Protein AF-A0A7S1BER2-F1 (afdb_monomer_lite)

Organism: NCBI:txid216773

Foldseek 3Di:
DPFFWKKKFPDQQPDDVRVLCCLVPNDPVVRIDTHDDPDPPDDDDDDPPRIDIDTTDDPDDPDDDDDDDDDDDPPDLPDDDPDFLPPPPPDDLVVSLVVLLVVLVVSLCSLVVCVVPPDDPVPADPVNVVVSVVVSVVSNVVSVCVNVVVDHRPPVSNDDDPDPPDD

Secondary structure (DSSP, 8-state):
-BS--EEEE-S---SHHHHHHHHHH---GGGEEEE---STT------TTTS-EEEPP--B-SS------PPP----TTSPP-----TTS-S-HHHHHHHHHHHHHHHHHHHHHHHHHT--TTTS-HHHHHHHHHHHHHHHHHHHHHHTTS---S-TTS---------

Structure (mmCIF, N/CA/C/O backbone):
data_AF-A0A7S1BER2-F1
#
_entry.id   AF-A0A7S1BER2-F1
#
loop_
_atom_site.group_PDB
_atom_site.id
_atom_site.type_symbol
_atom_site.label_atom_id
_atom_site.label_alt_id
_atom_site.label_comp_id
_atom_site.label_asym_id
_atom_site.label_entity_id
_atom_site.label_seq_id
_atom_site.pdbx_PDB_ins_code
_atom_site.Cartn_x
_atom_site.Cartn_y
_atom_site.Cartn_z
_atom_site.occupancy
_atom_site.B_iso_or_equiv
_atom_site.auth_seq_id
_atom_site.auth_comp_id
_atom_site.auth_asym_id
_atom_site.auth_atom_id
_atom_site.pdbx_PDB_model_num
ATOM 1 N N . MET A 1 1 ? 22.031 1.186 -24.650 1.00 83.06 1 MET A N 1
ATOM 2 C CA . MET A 1 1 ? 20.934 0.199 -24.557 1.00 83.06 1 MET A CA 1
ATOM 3 C C . MET A 1 1 ? 19.884 0.612 -25.568 1.00 83.06 1 MET A C 1
ATOM 5 O O . MET A 1 1 ? 19.643 1.806 -25.678 1.00 83.06 1 MET A O 1
ATOM 9 N N . VAL A 1 2 ? 19.331 -0.330 -26.326 1.00 89.31 2 VAL A N 1
ATOM 10 C CA . VAL A 1 2 ? 18.226 -0.089 -27.263 1.00 89.31 2 VAL A CA 1
ATOM 11 C C . VAL A 1 2 ? 16.939 -0.589 -26.608 1.00 89.31 2 VAL A C 1
ATOM 13 O O . VAL A 1 2 ? 16.844 -1.769 -26.263 1.00 89.31 2 VAL A O 1
ATOM 16 N N . GLY A 1 3 ? 15.969 0.308 -26.424 1.00 89.31 3 GLY A N 1
ATOM 17 C CA . GLY A 1 3 ? 14.755 0.049 -25.644 1.00 89.31 3 GLY A CA 1
ATOM 18 C C . GLY A 1 3 ? 14.965 0.180 -24.129 1.00 89.31 3 GLY A C 1
ATOM 19 O O . GLY A 1 3 ? 15.997 0.671 -23.673 1.00 89.31 3 GLY A O 1
ATOM 20 N N . GLY A 1 4 ? 13.984 -0.247 -23.329 1.00 89.12 4 GLY A N 1
ATOM 21 C CA . GLY A 1 4 ? 14.020 -0.114 -21.866 1.00 89.12 4 GLY A CA 1
ATOM 22 C C . GLY A 1 4 ? 13.652 1.276 -21.331 1.00 89.12 4 GLY A C 1
ATOM 23 O O . GLY A 1 4 ? 13.913 1.581 -20.162 1.00 89.12 4 GLY A O 1
ATOM 24 N N . GLU A 1 5 ? 13.062 2.123 -22.163 1.00 90.50 5 GLU A N 1
ATOM 25 C CA . GLU A 1 5 ? 12.604 3.465 -21.799 1.00 90.50 5 GLU A CA 1
ATOM 26 C C . GLU A 1 5 ? 11.315 3.376 -20.979 1.00 90.50 5 GLU A C 1
ATOM 28 O O . GLU A 1 5 ? 10.485 2.489 -21.207 1.00 90.50 5 GLU A O 1
ATOM 33 N N . LEU A 1 6 ? 11.134 4.294 -20.026 1.00 90.19 6 LEU A N 1
ATOM 34 C CA . LEU A 1 6 ? 9.858 4.426 -19.336 1.00 90.19 6 LEU A CA 1
ATOM 35 C C . LEU A 1 6 ? 8.895 5.169 -20.264 1.00 90.19 6 LEU A C 1
ATOM 37 O O . LEU A 1 6 ? 9.083 6.340 -20.562 1.00 90.19 6 LEU A O 1
ATOM 41 N N . GLN A 1 7 ? 7.860 4.486 -20.720 1.00 89.00 7 GLN A N 1
ATOM 42 C CA . GLN A 1 7 ? 6.822 5.043 -21.570 1.00 89.00 7 GLN A CA 1
ATOM 43 C C . GLN A 1 7 ? 5.676 5.524 -20.694 1.00 89.00 7 GLN A C 1
ATOM 45 O O . GLN A 1 7 ? 5.029 4.716 -20.027 1.00 89.00 7 GLN A O 1
ATOM 50 N N . VAL A 1 8 ? 5.442 6.831 -20.693 1.00 87.38 8 VAL A N 1
ATOM 51 C CA . VAL A 1 8 ? 4.438 7.505 -19.874 1.00 87.38 8 VAL A CA 1
ATOM 52 C C . VAL A 1 8 ? 3.318 8.023 -20.759 1.00 87.38 8 VAL A C 1
ATOM 54 O O . VAL A 1 8 ? 3.551 8.610 -21.811 1.00 87.38 8 VAL A O 1
ATOM 57 N N . LEU A 1 9 ? 2.082 7.829 -20.321 1.00 84.25 9 LEU A N 1
ATOM 58 C CA . LEU A 1 9 ? 0.927 8.414 -20.971 1.00 84.25 9 LEU A CA 1
ATOM 59 C C . LEU A 1 9 ? 0.621 9.803 -20.391 1.00 84.25 9 LEU A C 1
ATOM 61 O O . LEU A 1 9 ? 0.254 9.926 -19.224 1.00 84.25 9 LEU A O 1
ATOM 65 N N . GLN A 1 10 ? 0.685 10.841 -21.227 1.00 72.25 10 GLN A N 1
ATOM 66 C CA . GLN A 1 10 ? 0.542 12.238 -20.787 1.00 72.25 10 GLN A CA 1
ATOM 67 C C . GLN A 1 10 ? -0.898 12.698 -20.486 1.00 72.25 10 GLN A C 1
ATOM 69 O O . GLN A 1 10 ? -1.098 13.804 -19.985 1.00 72.25 10 GLN A O 1
ATOM 74 N N . LYS A 1 11 ? -1.926 11.900 -20.801 1.00 66.81 11 LYS A N 1
ATOM 75 C CA . LYS A 1 11 ? -3.331 12.285 -20.587 1.00 66.81 11 LYS A CA 1
ATOM 76 C C . LYS A 1 11 ? -4.018 11.422 -19.543 1.00 66.81 11 LYS A C 1
ATOM 78 O O . LYS A 1 11 ? -3.955 10.198 -19.595 1.00 66.81 11 LYS A O 1
ATOM 83 N N . ASN A 1 12 ? -4.776 12.082 -18.669 1.00 60.97 12 ASN A N 1
ATOM 84 C CA . ASN A 1 12 ? -5.804 11.429 -17.872 1.00 60.97 12 ASN A CA 1
ATOM 85 C C . ASN A 1 12 ? -6.941 11.012 -18.817 1.00 60.97 12 ASN A C 1
ATOM 87 O O . ASN A 1 12 ? -7.545 11.852 -19.482 1.00 60.97 12 ASN A O 1
ATOM 91 N N . LEU A 1 13 ? -7.174 9.710 -18.948 1.00 60.34 13 LEU A N 1
ATOM 92 C CA . LEU A 1 13 ? -7.971 9.167 -20.050 1.00 60.34 13 LEU A CA 1
ATOM 93 C C . LEU A 1 13 ? -9.469 9.071 -19.786 1.00 60.34 13 LEU A C 1
ATOM 95 O O . LEU A 1 13 ? -10.186 8.564 -20.638 1.00 60.34 13 LEU A O 1
ATOM 99 N N . GLY A 1 14 ? -9.966 9.554 -18.650 1.00 59.50 14 GLY A N 1
ATOM 100 C CA . GLY A 1 14 ? -11.403 9.489 -18.368 1.00 59.50 14 GLY A CA 1
ATOM 101 C C . GLY A 1 14 ? -11.839 8.181 -17.707 1.00 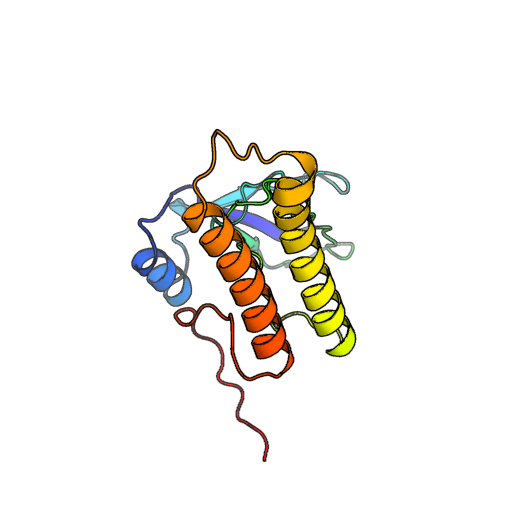59.50 14 GLY A C 1
ATOM 102 O O . GLY A 1 14 ? -12.889 7.633 -18.027 1.00 59.50 14 GLY A O 1
ATOM 103 N N . GLY A 1 15 ? -11.049 7.691 -16.747 1.00 68.50 15 GLY A N 1
ATOM 104 C CA . GLY A 1 15 ? -11.474 6.644 -15.816 1.00 68.50 15 GLY A CA 1
ATOM 105 C C . GLY A 1 15 ? -11.475 5.217 -16.379 1.00 68.50 15 GLY A C 1
ATOM 106 O O . GLY A 1 15 ? -10.812 4.901 -17.367 1.00 68.50 15 GLY A O 1
ATOM 107 N N . LYS A 1 16 ? -12.213 4.330 -15.697 1.00 73.06 16 LYS A N 1
ATOM 108 C CA . LYS A 1 16 ? -12.155 2.862 -15.843 1.00 73.06 16 LYS A CA 1
ATOM 109 C C . LYS A 1 16 ? -12.323 2.360 -17.283 1.00 73.06 16 LYS A C 1
ATOM 111 O O . LYS A 1 16 ? -11.565 1.494 -17.713 1.00 73.06 16 LYS A O 1
ATOM 116 N N . GLU A 1 17 ? -13.303 2.873 -18.026 1.00 73.56 17 GLU A N 1
ATOM 117 C CA . GLU A 1 17 ? -13.595 2.397 -19.389 1.00 73.56 17 GLU A CA 1
ATOM 118 C C . GLU A 1 17 ? -12.465 2.697 -20.372 1.00 73.56 17 GLU A C 1
ATOM 120 O O . GLU A 1 17 ? -12.128 1.867 -21.219 1.00 73.56 17 GLU A O 1
ATOM 125 N N . ALA A 1 18 ? -11.853 3.872 -20.251 1.00 74.81 18 ALA A N 1
ATOM 126 C CA . ALA A 1 18 ? -10.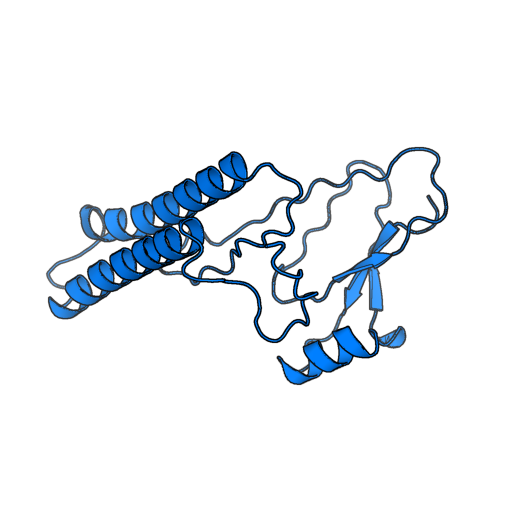740 4.246 -21.102 1.00 74.81 18 ALA A CA 1
ATOM 127 C C . ALA A 1 18 ? -9.489 3.427 -20.772 1.00 74.81 18 ALA A C 1
ATOM 129 O O . ALA A 1 18 ? -8.818 2.945 -21.686 1.00 74.81 18 ALA A O 1
ATOM 130 N N . THR A 1 19 ? -9.222 3.186 -19.483 1.00 75.19 19 THR A N 1
ATOM 131 C CA . THR A 1 19 ? -8.143 2.288 -19.050 1.00 75.19 19 THR A CA 1
ATOM 132 C C . THR A 1 19 ? -8.340 0.874 -19.600 1.00 75.19 19 THR A C 1
ATOM 134 O O . THR A 1 19 ? -7.406 0.304 -20.158 1.00 75.19 19 THR A O 1
ATOM 137 N N . LEU A 1 20 ? -9.560 0.329 -19.532 1.00 75.25 20 LEU A N 1
ATOM 138 C CA . LEU A 1 20 ? -9.901 -0.982 -20.099 1.00 75.25 20 LEU A CA 1
ATOM 139 C C . LEU A 1 20 ? -9.628 -1.060 -21.604 1.00 75.25 20 LEU A C 1
ATOM 141 O O . LEU A 1 20 ? -8.959 -1.989 -22.058 1.00 75.25 20 LEU A O 1
ATOM 145 N N . LYS A 1 21 ? -10.103 -0.070 -22.370 1.00 77.00 21 LYS A N 1
ATOM 146 C CA . LYS A 1 21 ? -9.872 -0.007 -23.820 1.00 77.00 21 LYS A CA 1
ATOM 147 C C . LYS A 1 21 ? -8.384 0.021 -24.155 1.00 77.00 21 LYS A C 1
ATOM 149 O O . LYS A 1 21 ? -7.985 -0.596 -25.136 1.00 77.00 21 LYS A O 1
ATOM 154 N N . MET A 1 22 ? -7.563 0.690 -23.347 1.00 76.88 22 MET A N 1
ATOM 155 C CA . MET A 1 22 ? -6.114 0.729 -23.554 1.00 76.88 22 MET A CA 1
ATOM 156 C C . MET A 1 22 ? -5.413 -0.576 -23.192 1.00 76.88 22 MET A C 1
ATOM 158 O O . MET A 1 22 ? -4.514 -1.000 -23.911 1.00 76.88 22 MET A O 1
ATOM 162 N N . CYS A 1 23 ? -5.839 -1.249 -22.122 1.00 74.31 23 CYS A N 1
ATOM 163 C CA . CYS A 1 23 ? -5.323 -2.578 -21.797 1.00 74.31 23 CYS A CA 1
ATOM 164 C C . CYS A 1 23 ? -5.630 -3.597 -22.908 1.00 74.31 23 CYS A C 1
ATOM 166 O O . CYS A 1 23 ? -4.828 -4.495 -23.144 1.00 74.31 23 CYS A O 1
ATOM 168 N N . GLN A 1 24 ? -6.773 -3.459 -23.589 1.00 78.69 24 GLN A N 1
ATOM 169 C CA . GLN A 1 24 ? -7.194 -4.359 -24.668 1.00 78.69 24 GLN A CA 1
ATOM 170 C C . GLN A 1 24 ? -6.560 -4.020 -26.021 1.00 78.69 24 GLN A C 1
ATOM 172 O O . GLN A 1 24 ? -6.093 -4.913 -26.720 1.00 78.69 24 GLN A O 1
ATOM 177 N N . ASN A 1 25 ? -6.547 -2.739 -26.389 1.00 80.38 25 ASN A N 1
ATOM 178 C CA . ASN A 1 25 ? -6.217 -2.295 -27.747 1.00 80.38 25 ASN A CA 1
ATOM 179 C C . ASN A 1 25 ? -4.836 -1.634 -27.852 1.00 80.38 25 ASN A C 1
ATOM 181 O O . ASN A 1 25 ? -4.433 -1.210 -28.933 1.00 80.38 25 ASN A O 1
ATOM 185 N N . GLY A 1 26 ? -4.114 -1.524 -26.737 1.00 75.31 26 GLY A N 1
ATOM 186 C CA . GLY A 1 26 ? -2.875 -0.766 -26.652 1.00 75.31 26 GLY A CA 1
ATOM 187 C C . GLY A 1 26 ? -3.100 0.736 -26.466 1.00 75.31 26 GLY A C 1
ATOM 188 O O . GLY A 1 26 ? -4.213 1.263 -26.523 1.00 75.31 26 GLY A O 1
ATOM 189 N N . VAL A 1 27 ? -1.996 1.435 -26.208 1.00 77.31 27 VAL A N 1
ATOM 190 C CA . VAL A 1 27 ? -1.968 2.887 -26.008 1.00 77.31 27 VAL A CA 1
ATOM 191 C C . VAL A 1 27 ? -1.594 3.557 -27.335 1.00 77.31 27 VAL A C 1
ATOM 193 O O . VAL A 1 27 ? -0.575 3.168 -27.909 1.00 77.31 27 VAL A O 1
ATOM 196 N N . PRO A 1 28 ? -2.350 4.557 -27.832 1.00 79.44 28 PRO A N 1
ATOM 197 C CA . PRO A 1 28 ? -1.981 5.273 -29.051 1.00 79.44 28 PRO A CA 1
ATOM 198 C C . PRO A 1 28 ? -0.636 5.992 -28.892 1.00 79.44 28 PRO A C 1
ATOM 200 O O . PRO A 1 28 ? -0.483 6.807 -27.982 1.00 79.44 28 PRO A O 1
ATOM 203 N N . GLU A 1 29 ? 0.307 5.748 -29.807 1.00 83.12 29 GLU A N 1
ATOM 204 C CA . GLU A 1 29 ? 1.691 6.252 -29.717 1.00 83.12 29 GLU A CA 1
ATOM 205 C C . GLU A 1 29 ? 1.783 7.774 -29.589 1.00 83.12 29 GLU A C 1
ATOM 207 O O . GLU A 1 29 ? 2.603 8.277 -28.834 1.00 83.12 29 GLU A O 1
ATOM 212 N N . LYS A 1 30 ? 0.875 8.517 -30.233 1.00 84.81 30 LYS A N 1
ATOM 213 C CA . LYS A 1 30 ? 0.814 9.987 -30.145 1.00 84.81 30 LYS A CA 1
ATOM 214 C C . LYS A 1 30 ? 0.586 10.543 -28.732 1.00 84.81 30 LYS A C 1
ATOM 216 O O . LYS A 1 30 ? 0.676 11.750 -28.543 1.00 84.81 30 LYS A O 1
ATOM 221 N N . TYR A 1 31 ? 0.200 9.701 -27.772 1.00 83.19 31 TYR A N 1
ATOM 222 C CA . TYR A 1 31 ? 0.024 10.084 -26.369 1.00 83.19 31 TYR A CA 1
ATOM 223 C C . TYR A 1 31 ? 1.119 9.524 -25.454 1.00 83.19 31 TYR A C 1
ATOM 225 O O . TYR A 1 31 ? 1.091 9.782 -24.250 1.00 83.19 31 TYR A O 1
ATOM 233 N N . VAL A 1 32 ? 2.051 8.749 -26.011 1.00 87.19 32 VAL A N 1
ATOM 234 C CA . VAL A 1 32 ? 3.153 8.133 -25.283 1.00 87.19 32 VAL A CA 1
ATOM 235 C C . VAL A 1 32 ? 4.365 9.048 -25.350 1.00 87.19 32 VAL A C 1
ATOM 237 O O . VAL A 1 32 ? 4.834 9.403 -26.426 1.00 87.19 32 VAL A O 1
ATOM 240 N N . GLU A 1 33 ? 4.894 9.387 -24.186 1.00 88.50 33 GLU A N 1
ATOM 241 C CA . GLU A 1 33 ? 6.172 10.062 -24.044 1.00 88.50 33 GLU A CA 1
ATOM 242 C C . GLU A 1 33 ? 7.209 9.078 -23.505 1.00 88.50 33 GLU A C 1
ATOM 244 O O . GLU A 1 33 ? 6.961 8.363 -22.530 1.00 88.50 33 GLU A O 1
ATOM 249 N N . ASN A 1 34 ? 8.381 9.044 -24.136 1.00 88.62 34 ASN A N 1
ATOM 250 C CA . ASN A 1 34 ? 9.495 8.232 -23.671 1.00 88.62 34 ASN A CA 1
ATOM 251 C C . ASN A 1 34 ? 10.350 9.049 -22.700 1.00 88.62 34 ASN A C 1
ATOM 253 O O . ASN A 1 34 ? 10.963 10.046 -23.072 1.00 88.62 34 ASN A O 1
ATOM 257 N N . GLN A 1 35 ? 10.426 8.579 -21.462 1.00 87.38 35 GLN A N 1
ATOM 258 C CA . GLN A 1 35 ? 11.339 9.072 -20.445 1.00 87.38 35 GLN A CA 1
ATOM 259 C C . GLN A 1 35 ? 12.576 8.171 -20.429 1.00 87.38 35 GLN A C 1
ATOM 261 O O . GLN A 1 35 ? 12.513 6.986 -20.075 1.00 87.38 35 GLN A O 1
ATOM 266 N N . SER A 1 36 ? 13.702 8.729 -20.873 1.00 80.44 36 SER A N 1
ATOM 267 C CA . SER A 1 36 ? 14.966 8.005 -20.996 1.00 80.44 36 SER A CA 1
ATOM 268 C C . SER A 1 36 ? 15.826 8.155 -19.743 1.00 80.44 36 SER A C 1
ATOM 270 O O . SER A 1 36 ? 15.946 9.236 -19.165 1.00 80.44 36 SER A O 1
ATOM 272 N N . TYR A 1 37 ? 16.473 7.060 -19.350 1.00 79.06 37 TYR A N 1
ATOM 273 C CA . TYR A 1 37 ? 17.533 7.075 -18.350 1.00 79.06 37 TYR A CA 1
ATOM 274 C C . TYR A 1 37 ? 18.818 7.474 -19.068 1.00 79.06 37 TYR A C 1
ATOM 276 O O . TYR A 1 37 ? 19.364 6.670 -19.822 1.00 79.06 37 TYR A O 1
ATOM 284 N N . GLN A 1 38 ? 19.304 8.701 -18.855 1.00 76.50 38 GLN A N 1
ATOM 285 C CA . GLN A 1 38 ? 20.515 9.149 -19.548 1.00 76.50 38 GLN A CA 1
ATOM 286 C C . GLN A 1 38 ? 21.706 8.236 -19.247 1.00 76.50 38 GLN A C 1
ATOM 288 O O . GLN A 1 38 ? 22.428 7.873 -20.168 1.00 76.50 38 GLN A O 1
ATOM 293 N N . ASN A 1 39 ? 21.877 7.831 -17.981 1.00 81.50 39 ASN A N 1
ATOM 294 C CA . ASN A 1 39 ? 22.897 6.887 -17.521 1.00 81.50 39 ASN A CA 1
ATOM 295 C C . ASN A 1 39 ? 22.441 6.138 -16.252 1.00 81.50 39 ASN A C 1
ATOM 297 O O . ASN A 1 39 ? 21.439 6.492 -15.627 1.00 81.50 39 ASN A O 1
ATOM 301 N N . ALA A 1 40 ? 23.198 5.113 -15.842 1.00 86.56 40 ALA A N 1
ATOM 302 C CA . ALA A 1 40 ? 23.006 4.464 -14.542 1.00 86.56 40 ALA A CA 1
ATOM 303 C C . ALA A 1 40 ? 23.128 5.488 -13.396 1.00 86.56 40 ALA A C 1
ATOM 305 O O . ALA A 1 40 ? 23.999 6.355 -13.429 1.00 86.56 40 ALA A O 1
ATOM 306 N N . GLY A 1 41 ? 22.251 5.384 -12.395 1.00 87.81 41 GLY A N 1
ATOM 307 C CA . GLY A 1 41 ? 22.178 6.321 -11.265 1.00 87.81 41 GLY A CA 1
ATOM 308 C C . GLY A 1 41 ? 21.166 7.460 -11.433 1.00 87.81 41 GLY A C 1
ATOM 309 O O . GLY A 1 41 ? 20.876 8.149 -10.460 1.00 87.81 41 GLY A O 1
ATOM 310 N N . TYR A 1 42 ? 20.580 7.638 -12.621 1.00 89.38 42 TYR A N 1
ATOM 311 C CA . TYR A 1 42 ? 19.480 8.587 -12.817 1.00 89.38 42 TYR A CA 1
ATOM 312 C C . TYR A 1 42 ? 18.173 8.043 -12.228 1.00 89.38 42 TYR A C 1
ATOM 314 O O . TYR A 1 42 ? 17.854 6.862 -12.377 1.00 89.38 42 TYR A O 1
ATOM 322 N N . GLY A 1 43 ? 17.407 8.926 -11.587 1.00 88.94 43 GLY A N 1
ATOM 323 C CA . GLY A 1 43 ? 16.092 8.631 -11.023 1.00 88.94 43 GLY A CA 1
ATOM 324 C C . GLY A 1 43 ? 14.975 9.341 -11.782 1.00 88.94 43 GLY A C 1
ATOM 325 O O . GLY A 1 43 ? 15.172 10.428 -12.320 1.00 88.94 43 GLY A O 1
ATOM 326 N N . ILE A 1 44 ? 13.791 8.730 -11.797 1.00 87.00 44 ILE A N 1
ATOM 327 C CA . ILE A 1 44 ? 12.555 9.350 -12.281 1.00 87.00 44 ILE A CA 1
ATOM 328 C C . ILE A 1 44 ? 11.594 9.404 -11.103 1.00 87.00 44 ILE A C 1
ATOM 330 O O . ILE A 1 44 ? 11.316 8.377 -10.483 1.00 87.00 44 ILE A O 1
ATOM 334 N N . LEU A 1 45 ? 11.071 10.594 -10.815 1.00 86.94 45 LEU A N 1
ATOM 335 C CA . LEU A 1 45 ? 9.951 10.753 -9.901 1.00 86.94 45 LEU A CA 1
ATOM 336 C C . LEU A 1 45 ? 8.663 10.789 -10.722 1.00 86.94 45 LEU A C 1
ATOM 338 O O . LEU A 1 45 ? 8.446 11.710 -11.505 1.00 86.94 45 LEU A O 1
ATOM 342 N N . ALA A 1 46 ? 7.815 9.782 -10.539 1.00 81.75 46 ALA A N 1
ATOM 343 C CA . ALA A 1 46 ? 6.513 9.704 -11.184 1.00 81.75 46 ALA A CA 1
ATOM 344 C C . ALA A 1 46 ? 5.409 9.686 -10.126 1.00 81.75 46 ALA A C 1
ATOM 346 O O . ALA A 1 46 ? 5.507 8.987 -9.115 1.00 81.75 46 ALA A O 1
ATOM 347 N N . GLN A 1 47 ? 4.331 10.432 -10.369 1.00 76.69 47 GLN A N 1
ATOM 348 C CA . GLN A 1 47 ? 3.125 10.319 -9.560 1.00 76.69 47 GLN A CA 1
ATOM 349 C C . GLN A 1 47 ? 2.458 8.976 -9.873 1.00 76.69 47 GLN A C 1
ATOM 351 O O . GLN A 1 47 ? 1.963 8.797 -10.979 1.00 76.69 47 GLN A O 1
ATOM 356 N N . GLY A 1 48 ? 2.455 8.059 -8.900 1.00 69.06 48 GLY A N 1
ATOM 357 C CA . GLY A 1 48 ? 2.115 6.639 -9.070 1.00 69.06 48 GLY A CA 1
ATOM 358 C C . GLY A 1 48 ? 0.762 6.334 -9.727 1.00 69.06 48 GLY A C 1
ATOM 359 O O . GLY A 1 48 ? 0.618 6.422 -10.941 1.00 69.06 48 GLY A O 1
ATOM 360 N N . SER A 1 49 ? -0.237 5.914 -8.945 1.00 66.62 49 SER A N 1
ATOM 361 C CA . SER A 1 49 ? -1.514 5.307 -9.392 1.00 66.62 49 SER A CA 1
ATOM 362 C C . SER A 1 49 ? -2.364 6.104 -10.404 1.00 66.62 49 SER A C 1
ATOM 364 O O . SER A 1 49 ? -3.422 5.636 -10.821 1.00 66.62 49 SER A O 1
ATOM 366 N N . LYS A 1 50 ? -1.926 7.299 -10.809 1.00 68.38 50 LYS A N 1
ATOM 367 C CA . LYS A 1 50 ? -2.627 8.208 -11.722 1.00 68.38 50 LYS A CA 1
ATOM 368 C C . LYS A 1 50 ? -2.008 8.286 -13.117 1.00 68.38 50 LYS A C 1
ATOM 370 O O . LYS A 1 50 ? -2.633 8.850 -14.011 1.00 68.38 50 LYS A O 1
ATOM 375 N N . ILE A 1 51 ? -0.814 7.727 -13.315 1.00 76.00 51 ILE A N 1
ATOM 376 C CA . ILE A 1 51 ? -0.100 7.784 -14.589 1.00 76.00 51 ILE A CA 1
ATOM 377 C C . ILE A 1 51 ? 0.052 6.370 -15.142 1.00 76.00 51 ILE A C 1
ATOM 379 O O . ILE A 1 51 ? 0.744 5.529 -14.564 1.00 76.00 51 ILE A O 1
ATOM 383 N N . PHE A 1 52 ? -0.575 6.111 -16.291 1.00 78.88 52 PHE A N 1
ATOM 384 C CA . PHE A 1 52 ? -0.353 4.860 -17.007 1.00 78.88 52 PHE A CA 1
ATOM 385 C C . PHE A 1 52 ? 1.065 4.860 -17.570 1.00 78.88 52 PHE A C 1
ATOM 387 O O . PHE A 1 52 ? 1.453 5.777 -18.299 1.00 78.88 52 PHE A O 1
ATOM 394 N N . HIS A 1 53 ? 1.837 3.839 -17.222 1.00 84.00 53 HIS A N 1
ATOM 395 C CA . HIS A 1 53 ? 3.213 3.716 -17.659 1.00 84.00 53 HIS A CA 1
ATOM 396 C C . HIS A 1 53 ? 3.572 2.259 -17.928 1.00 84.00 53 HIS A C 1
ATOM 398 O O . HIS A 1 53 ? 3.000 1.335 -17.350 1.00 84.00 53 HIS A O 1
ATOM 404 N N . LYS A 1 54 ? 4.530 2.056 -18.827 1.00 84.62 54 LYS A N 1
ATOM 405 C CA . LYS A 1 54 ? 5.139 0.754 -19.107 1.00 84.62 54 LYS A CA 1
ATOM 406 C C . LYS A 1 54 ? 6.607 0.944 -19.450 1.00 84.62 54 LYS A C 1
ATOM 408 O O . LYS A 1 54 ? 7.035 2.053 -19.744 1.00 84.62 54 LYS A O 1
ATOM 413 N N . VAL A 1 55 ? 7.377 -0.133 -19.447 1.00 87.88 55 VAL A N 1
ATOM 414 C CA . VAL A 1 55 ? 8.756 -0.112 -19.946 1.00 87.88 55 VAL A CA 1
ATOM 415 C C . VAL A 1 55 ? 8.765 -0.679 -21.364 1.00 87.88 55 VAL A C 1
ATOM 417 O O . VAL A 1 55 ? 8.149 -1.719 -21.605 1.00 87.88 55 VAL A O 1
ATOM 420 N N . SER A 1 56 ? 9.424 0.000 -22.309 1.00 88.88 56 SER A N 1
ATOM 421 C CA . SER A 1 56 ? 9.591 -0.540 -23.662 1.00 88.88 56 SER A CA 1
ATOM 422 C C . SER A 1 56 ? 10.481 -1.793 -23.639 1.00 88.88 56 SER A C 1
ATOM 424 O O . SER A 1 56 ? 11.393 -1.874 -22.810 1.00 88.88 56 SER A O 1
ATOM 426 N N . PRO A 1 57 ? 10.251 -2.789 -24.516 1.00 89.06 57 PRO A N 1
ATOM 427 C CA . PRO A 1 57 ? 11.092 -3.981 -24.566 1.00 89.06 57 PRO A CA 1
ATOM 428 C C . PRO A 1 57 ? 12.572 -3.622 -24.733 1.00 89.06 57 PRO A C 1
ATOM 430 O O . PRO A 1 57 ? 12.914 -2.747 -25.528 1.00 89.06 57 PRO A O 1
ATOM 433 N N . VAL A 1 58 ? 13.452 -4.294 -23.990 1.00 90.75 58 VAL A N 1
ATOM 434 C CA . VAL A 1 58 ? 14.902 -4.166 -24.182 1.00 90.75 58 VAL A CA 1
ATOM 435 C C . VAL A 1 58 ? 15.292 -5.038 -25.370 1.00 90.75 58 VAL A C 1
ATOM 437 O O . VAL A 1 58 ? 15.177 -6.258 -25.303 1.00 90.75 58 VAL A O 1
ATOM 440 N N . MET A 1 59 ? 15.744 -4.410 -26.453 1.00 93.56 59 MET A N 1
ATOM 441 C CA . MET A 1 59 ? 16.139 -5.103 -27.684 1.00 93.56 59 MET A CA 1
ATOM 442 C C . MET A 1 59 ? 17.619 -5.491 -27.660 1.00 93.56 59 MET A C 1
ATOM 444 O O . MET A 1 59 ? 17.992 -6.546 -28.164 1.00 93.56 59 MET A O 1
ATOM 448 N N . SER A 1 60 ? 18.470 -4.645 -27.068 1.00 92.81 60 SER A N 1
ATOM 449 C CA . SER A 1 60 ? 19.892 -4.938 -26.863 1.00 92.81 60 SER A CA 1
ATOM 450 C C . SER A 1 60 ? 20.501 -4.085 -25.746 1.00 92.81 60 SER A C 1
ATOM 452 O O . SER A 1 60 ? 20.167 -2.908 -25.567 1.00 92.81 60 SER A O 1
ATOM 454 N N . ALA A 1 61 ? 21.428 -4.661 -24.981 1.00 89.00 61 ALA A N 1
ATOM 455 C CA . ALA A 1 61 ? 22.156 -3.959 -23.930 1.00 89.00 61 ALA A CA 1
ATOM 456 C C . ALA A 1 61 ? 23.524 -4.610 -23.680 1.00 89.00 61 ALA A C 1
ATOM 458 O O . ALA A 1 61 ? 23.666 -5.821 -23.802 1.00 89.00 61 ALA A O 1
ATOM 459 N N . ASN A 1 62 ? 24.520 -3.809 -23.288 1.00 88.75 62 ASN A N 1
ATOM 460 C CA . ASN A 1 62 ? 25.847 -4.318 -22.908 1.00 88.75 62 ASN A CA 1
ATOM 461 C C . ASN A 1 62 ? 25.860 -4.934 -21.494 1.00 88.75 62 ASN A C 1
ATOM 463 O O . ASN A 1 62 ? 26.831 -5.581 -21.116 1.00 88.75 62 ASN A O 1
ATOM 467 N N . LYS A 1 63 ? 24.823 -4.656 -20.695 1.00 87.69 63 LYS A N 1
ATOM 468 C CA . LYS A 1 63 ? 24.604 -5.116 -19.317 1.00 87.69 63 LYS A CA 1
ATOM 469 C C . LYS A 1 63 ? 23.100 -5.207 -19.063 1.00 87.69 63 LYS A C 1
ATOM 471 O O . LYS A 1 63 ? 22.329 -4.551 -19.765 1.00 87.69 63 LYS A O 1
ATOM 476 N N . ASP A 1 64 ? 22.709 -5.940 -18.030 1.00 89.62 64 ASP A N 1
ATOM 477 C CA . ASP A 1 64 ? 21.310 -6.039 -17.618 1.00 89.62 64 ASP A CA 1
ATOM 478 C C . ASP A 1 64 ? 20.719 -4.678 -17.233 1.00 89.62 64 ASP A C 1
ATOM 480 O O . ASP A 1 64 ? 21.370 -3.831 -16.610 1.00 89.62 64 ASP A O 1
ATOM 484 N N . ARG A 1 65 ? 19.444 -4.477 -17.582 1.00 88.19 65 ARG A N 1
ATOM 485 C CA . ARG A 1 65 ? 18.672 -3.304 -17.169 1.00 88.19 65 ARG A CA 1
ATOM 486 C C . ARG A 1 65 ? 18.089 -3.546 -15.781 1.00 88.19 65 ARG A C 1
ATOM 488 O O . ARG A 1 65 ? 17.021 -4.139 -15.647 1.00 88.19 65 ARG A O 1
ATOM 495 N N . ILE A 1 66 ? 18.766 -3.029 -14.766 1.00 88.75 66 ILE A N 1
ATOM 496 C CA . ILE A 1 66 ? 18.312 -3.096 -13.376 1.00 88.75 66 ILE A CA 1
ATOM 497 C C . ILE A 1 66 ? 17.686 -1.752 -12.995 1.00 88.75 66 ILE A C 1
ATOM 499 O O . ILE A 1 66 ? 18.286 -0.699 -13.203 1.00 88.75 66 ILE A O 1
ATOM 503 N N . SER A 1 67 ? 16.478 -1.786 -12.435 1.00 88.50 67 SER A N 1
ATOM 504 C CA . SER A 1 67 ? 15.798 -0.612 -11.882 1.00 88.50 67 SER A CA 1
ATOM 505 C C . SER A 1 67 ? 15.391 -0.873 -10.440 1.00 88.50 67 SER A C 1
ATOM 507 O O . SER A 1 67 ? 14.842 -1.933 -10.146 1.00 88.50 67 SER A O 1
ATOM 509 N N . TYR A 1 68 ? 15.604 0.113 -9.572 1.00 88.75 68 TYR A N 1
ATOM 510 C CA . TYR A 1 68 ? 15.097 0.109 -8.205 1.00 88.75 68 TYR A CA 1
ATOM 511 C C . TYR A 1 68 ? 13.918 1.078 -8.107 1.00 88.75 68 TYR A C 1
ATOM 513 O O . TYR A 1 68 ? 14.063 2.260 -8.418 1.00 88.75 68 TYR A O 1
ATOM 521 N N . VAL A 1 69 ? 12.743 0.567 -7.737 1.00 87.00 69 VAL A N 1
ATOM 522 C CA . VAL A 1 69 ? 11.504 1.350 -7.655 1.00 87.00 69 VAL A CA 1
ATOM 523 C C . VAL A 1 69 ? 11.131 1.508 -6.190 1.00 87.00 69 VAL A C 1
ATOM 525 O O . VAL A 1 69 ? 10.793 0.532 -5.527 1.00 87.00 69 VAL A O 1
ATOM 528 N N . ILE A 1 70 ? 11.176 2.745 -5.701 1.00 86.81 70 ILE A N 1
ATOM 529 C CA . ILE A 1 70 ? 10.728 3.099 -4.354 1.00 86.81 70 ILE A CA 1
ATOM 530 C C . ILE A 1 70 ? 9.361 3.760 -4.483 1.00 86.81 70 ILE A C 1
ATOM 532 O O . ILE A 1 70 ? 9.214 4.751 -5.198 1.00 86.81 70 ILE A O 1
ATOM 536 N N . SER A 1 71 ? 8.365 3.210 -3.794 1.00 82.81 71 SER A N 1
ATOM 537 C CA . SER A 1 71 ? 7.030 3.802 -3.733 1.00 82.81 71 SER A CA 1
ATOM 538 C C . SER A 1 71 ? 6.889 4.617 -2.454 1.00 82.81 71 SER A C 1
ATOM 540 O O . SER A 1 71 ? 7.128 4.105 -1.364 1.00 82.81 71 SER A O 1
ATOM 542 N N . PHE A 1 72 ? 6.480 5.876 -2.588 1.00 83.19 72 PHE A N 1
ATOM 543 C CA . PHE A 1 72 ? 6.145 6.735 -1.457 1.00 83.19 72 PHE A CA 1
ATOM 544 C C . PHE A 1 72 ? 4.626 6.834 -1.326 1.00 83.19 72 PHE A C 1
ATOM 546 O O . PHE A 1 72 ? 3.930 7.124 -2.301 1.00 83.19 72 PHE A O 1
ATOM 553 N N . ALA A 1 73 ? 4.121 6.625 -0.114 1.00 78.56 73 ALA A N 1
ATOM 554 C CA . ALA A 1 73 ? 2.736 6.892 0.251 1.00 78.56 73 ALA A CA 1
ATOM 555 C C . ALA A 1 73 ? 2.684 8.079 1.219 1.00 78.56 73 ALA A C 1
ATOM 557 O O . ALA A 1 73 ? 3.660 8.374 1.912 1.00 78.56 73 ALA A O 1
ATOM 558 N N . ARG A 1 74 ? 1.542 8.772 1.275 1.00 80.94 74 ARG A N 1
ATOM 559 C CA . ARG A 1 74 ? 1.324 9.793 2.306 1.00 80.94 74 ARG A CA 1
ATOM 560 C C . ARG A 1 74 ? 1.375 9.128 3.682 1.00 80.94 74 ARG A C 1
ATOM 562 O O . ARG A 1 74 ? 0.748 8.091 3.878 1.00 80.94 74 ARG A O 1
ATOM 569 N N . ALA A 1 75 ? 2.026 9.776 4.645 1.00 82.31 75 ALA A N 1
ATOM 570 C CA . ALA A 1 75 ? 2.045 9.353 6.051 1.00 82.31 75 ALA A CA 1
ATOM 571 C C . ALA A 1 75 ? 0.711 9.618 6.786 1.00 82.31 75 ALA A C 1
ATOM 573 O O . ALA A 1 75 ? 0.658 9.672 8.006 1.00 82.31 75 ALA A O 1
ATOM 574 N N . ASP A 1 76 ? -0.367 9.815 6.033 1.00 87.62 76 ASP A N 1
ATOM 575 C CA . ASP A 1 76 ? -1.693 10.124 6.542 1.00 87.62 76 ASP A CA 1
ATOM 576 C 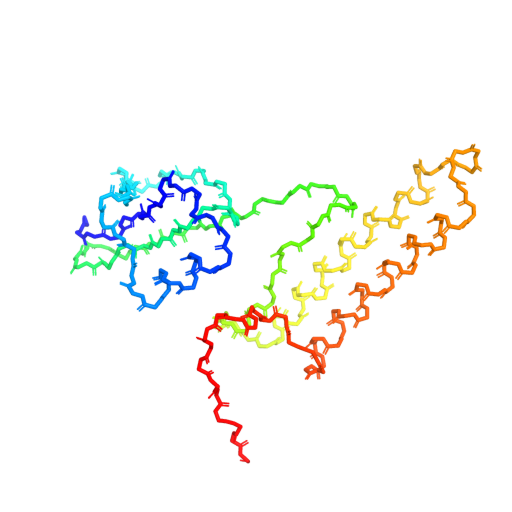C . ASP A 1 76 ? -2.339 8.840 7.070 1.00 87.62 76 ASP A C 1
ATOM 578 O O . ASP A 1 76 ? -2.575 7.909 6.289 1.00 87.62 76 ASP A O 1
ATOM 582 N N . ALA A 1 77 ? -2.579 8.773 8.381 1.00 85.19 77 ALA A N 1
ATOM 583 C CA . ALA A 1 77 ? -3.159 7.605 9.041 1.00 85.19 77 ALA A CA 1
ATOM 584 C C . ALA A 1 77 ? -4.551 7.266 8.482 1.00 85.19 77 ALA A C 1
ATOM 586 O O . ALA A 1 77 ? -4.860 6.096 8.267 1.00 85.19 77 ALA A O 1
ATOM 587 N N . PHE A 1 78 ? -5.337 8.291 8.141 1.00 90.06 78 PHE A N 1
ATOM 588 C CA . PHE A 1 78 ? -6.699 8.158 7.618 1.00 90.06 78 PHE A CA 1
ATOM 589 C C . PHE A 1 78 ? -6.758 8.148 6.088 1.00 90.06 78 PHE A C 1
ATOM 591 O O . PHE A 1 78 ? -7.814 7.918 5.500 1.00 90.06 78 PHE A O 1
ATOM 598 N N . GLY A 1 79 ? -5.623 8.382 5.426 1.00 86.19 79 GLY A N 1
ATOM 599 C CA . GLY A 1 79 ? -5.528 8.371 3.974 1.00 86.19 79 GLY A CA 1
ATOM 600 C C . GLY A 1 79 ? -5.922 7.026 3.354 1.00 86.19 79 GLY A C 1
ATOM 601 O O . GLY A 1 79 ? -5.677 5.950 3.915 1.00 86.19 79 GLY A O 1
ATOM 602 N N . GLU A 1 80 ? -6.487 7.095 2.146 1.00 82.00 80 GLU A N 1
ATOM 603 C CA . GLU A 1 80 ? -6.760 5.910 1.336 1.00 82.00 80 GLU A CA 1
ATOM 604 C C . GLU A 1 80 ? -5.482 5.098 1.103 1.00 82.00 80 GLU A C 1
ATOM 606 O O . GLU A 1 80 ? -4.411 5.641 0.816 1.00 82.00 80 GLU A O 1
ATOM 611 N N . ASP A 1 81 ? -5.615 3.776 1.194 1.00 80.00 81 ASP A N 1
ATOM 612 C CA . ASP A 1 81 ? -4.545 2.855 0.846 1.00 80.00 81 ASP A CA 1
ATOM 613 C C . ASP A 1 81 ? -4.789 2.269 -0.543 1.00 80.00 81 ASP A C 1
ATOM 615 O O . ASP A 1 81 ? -5.834 1.683 -0.834 1.00 80.00 81 ASP A O 1
ATOM 619 N N . HIS A 1 82 ? -3.807 2.454 -1.416 1.00 77.50 82 HIS A N 1
ATOM 620 C CA . HIS A 1 82 ? -3.817 1.917 -2.771 1.00 77.50 82 HIS A CA 1
ATOM 621 C C . HIS A 1 82 ? -2.859 0.736 -2.935 1.00 77.50 82 HIS A C 1
ATOM 623 O O . HIS A 1 82 ? -2.698 0.242 -4.053 1.00 77.50 82 HIS A O 1
ATOM 629 N N . THR A 1 83 ? -2.225 0.292 -1.848 1.00 78.62 83 THR A N 1
ATOM 630 C CA . THR A 1 83 ? -1.407 -0.918 -1.827 1.00 78.62 83 THR A CA 1
ATOM 631 C C . THR A 1 83 ? -2.291 -2.107 -2.175 1.00 78.62 83 THR A C 1
ATOM 633 O O . THR A 1 83 ? -3.421 -2.225 -1.703 1.00 78.62 83 THR A O 1
ATOM 636 N N . ARG A 1 84 ? -1.797 -2.965 -3.064 1.00 75.44 84 ARG A N 1
ATOM 637 C CA . ARG A 1 84 ? -2.485 -4.186 -3.474 1.00 75.44 84 ARG A CA 1
ATOM 638 C C . ARG A 1 84 ? -1.556 -5.359 -3.292 1.00 75.44 84 ARG A C 1
ATOM 640 O O . ARG A 1 84 ? -0.396 -5.299 -3.701 1.00 75.44 84 ARG A O 1
ATOM 647 N N . THR A 1 85 ? -2.088 -6.443 -2.760 1.00 68.88 85 THR A N 1
ATOM 648 C CA . THR A 1 85 ? -1.406 -7.725 -2.630 1.00 68.88 85 THR A CA 1
ATOM 649 C C . THR A 1 85 ? -1.532 -8.485 -3.933 1.00 68.88 85 THR A C 1
ATOM 651 O O . THR A 1 85 ? -2.114 -9.560 -4.030 1.00 68.88 85 THR A O 1
ATOM 654 N N . LEU A 1 86 ? -0.986 -7.887 -4.991 1.00 59.56 86 LEU A N 1
ATOM 655 C CA . LEU A 1 86 ? -0.827 -8.568 -6.257 1.00 59.56 86 LEU A CA 1
ATOM 656 C C . LEU A 1 86 ? 0.009 -9.825 -5.985 1.00 59.56 86 LEU A C 1
ATOM 658 O O . LEU A 1 86 ? 1.229 -9.742 -5.858 1.00 59.56 86 LEU A O 1
ATOM 662 N N . LYS A 1 87 ? -0.627 -11.004 -5.985 1.00 56.66 87 LYS A N 1
ATOM 663 C CA . LYS A 1 87 ? 0.017 -12.337 -6.038 1.00 56.66 87 LYS A CA 1
ATOM 664 C C . LYS A 1 87 ? 0.864 -12.556 -7.310 1.00 56.66 87 LYS A C 1
ATOM 666 O O . LYS A 1 87 ? 1.108 -13.676 -7.733 1.00 56.66 87 LYS A O 1
ATOM 671 N N . TYR A 1 88 ? 1.265 -11.468 -7.961 1.00 52.78 88 TYR A N 1
ATOM 672 C CA . TYR A 1 88 ? 2.103 -11.395 -9.147 1.00 52.78 88 TYR A CA 1
ATOM 673 C C . TYR A 1 88 ? 3.584 -11.219 -8.797 1.00 52.78 88 TYR A C 1
ATOM 675 O O . TYR A 1 88 ? 4.428 -11.276 -9.694 1.00 52.78 88 TYR A O 1
ATOM 683 N N . CYS A 1 89 ? 3.920 -11.008 -7.523 1.00 55.31 89 CYS A N 1
ATOM 684 C CA . CYS A 1 89 ? 5.302 -11.076 -7.072 1.00 55.31 89 CYS A CA 1
ATOM 685 C C . CYS A 1 89 ? 5.761 -12.538 -7.122 1.00 55.31 89 CYS A C 1
ATOM 687 O O . CYS A 1 89 ? 5.085 -13.423 -6.609 1.00 55.31 89 CYS A O 1
ATOM 689 N N . LYS A 1 90 ? 6.925 -12.797 -7.728 1.00 67.62 90 LYS A N 1
ATOM 690 C CA . LYS A 1 90 ? 7.568 -14.127 -7.736 1.00 67.62 90 LYS A CA 1
ATOM 691 C C . LYS A 1 90 ? 8.122 -14.528 -6.360 1.00 67.62 90 LYS A C 1
ATOM 693 O O . LYS A 1 90 ? 8.879 -15.492 -6.268 1.00 67.62 90 LYS A O 1
ATOM 698 N N . ASP A 1 91 ? 7.802 -13.761 -5.327 1.00 78.94 91 ASP A N 1
ATOM 699 C CA . ASP A 1 91 ? 8.269 -13.992 -3.974 1.00 78.94 91 ASP A CA 1
ATOM 700 C C . ASP A 1 91 ? 7.534 -15.182 -3.360 1.00 78.94 91 ASP A C 1
ATOM 702 O O . ASP A 1 91 ? 6.412 -15.525 -3.738 1.00 78.94 91 ASP A O 1
ATOM 706 N N . HIS A 1 92 ? 8.184 -15.832 -2.401 1.00 85.00 92 HIS A N 1
ATOM 707 C CA . HIS A 1 92 ?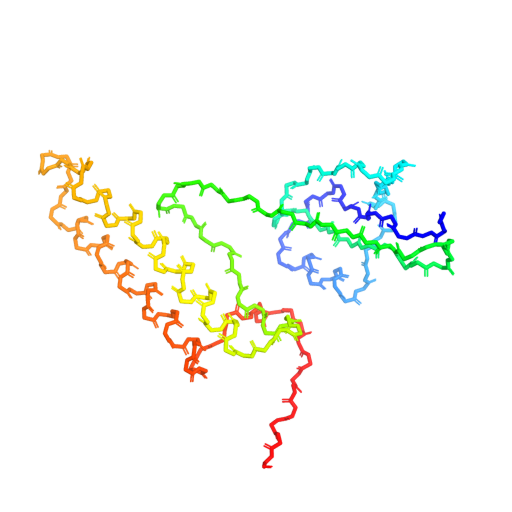 7.574 -16.941 -1.685 1.00 85.00 92 HIS A CA 1
ATOM 708 C C . HIS A 1 92 ? 6.354 -16.465 -0.879 1.00 85.00 92 HIS A C 1
ATOM 710 O O . HIS A 1 92 ? 6.361 -15.379 -0.298 1.00 85.00 92 HIS A O 1
ATOM 716 N N . GLU A 1 93 ? 5.317 -17.303 -0.802 1.00 83.56 93 GLU A N 1
ATOM 717 C CA . GLU A 1 93 ? 4.043 -16.976 -0.144 1.00 83.56 93 GLU A CA 1
ATOM 718 C C . GLU A 1 93 ? 4.223 -16.484 1.299 1.00 83.56 93 GLU A C 1
ATOM 720 O O . GLU A 1 93 ? 3.582 -15.521 1.713 1.00 83.56 93 GLU A O 1
ATOM 725 N N . ASN A 1 94 ? 5.150 -17.080 2.052 1.00 87.69 94 ASN A N 1
ATOM 726 C CA . ASN A 1 94 ? 5.450 -16.670 3.422 1.00 87.69 94 ASN A CA 1
ATOM 727 C C . ASN A 1 94 ? 5.982 -15.229 3.519 1.00 87.69 94 ASN A C 1
ATOM 729 O O . ASN A 1 94 ? 5.692 -14.546 4.498 1.00 87.69 94 ASN A O 1
ATOM 733 N N . VAL A 1 95 ? 6.735 -14.760 2.519 1.00 87.31 95 VAL A N 1
ATOM 734 C CA . VAL A 1 95 ? 7.226 -13.374 2.453 1.00 87.31 95 VAL A CA 1
ATOM 735 C C . VAL A 1 95 ? 6.065 -12.433 2.160 1.00 87.31 95 VAL A C 1
ATOM 737 O O . VAL A 1 95 ? 5.901 -11.432 2.852 1.00 87.31 95 VAL A O 1
ATOM 740 N N . ILE A 1 96 ? 5.223 -12.789 1.187 1.00 84.25 96 ILE A N 1
ATOM 741 C CA . ILE A 1 96 ? 4.058 -11.989 0.789 1.00 84.25 96 ILE A CA 1
ATOM 742 C C . ILE A 1 96 ? 3.097 -11.818 1.972 1.00 84.25 96 ILE A C 1
ATOM 744 O O . ILE A 1 96 ? 2.705 -10.697 2.291 1.00 84.25 96 ILE A O 1
ATOM 748 N N . VAL A 1 97 ? 2.749 -12.914 2.651 1.00 88.06 97 VAL A N 1
ATOM 749 C CA . VAL A 1 97 ? 1.850 -12.900 3.815 1.00 88.06 97 VAL A CA 1
ATOM 750 C C . VAL A 1 97 ? 2.435 -12.076 4.961 1.00 88.06 97 VAL A C 1
ATOM 752 O O . VAL A 1 97 ? 1.714 -11.300 5.590 1.00 88.06 97 VAL A O 1
ATOM 755 N N . TRP A 1 98 ? 3.736 -12.215 5.228 1.00 90.81 98 TRP A N 1
ATOM 756 C CA . TRP A 1 98 ? 4.404 -11.455 6.281 1.00 90.81 98 TRP A CA 1
ATOM 757 C C . TRP A 1 98 ? 4.424 -9.950 5.987 1.00 90.81 98 TRP A C 1
ATOM 759 O O . TRP A 1 98 ? 4.040 -9.159 6.850 1.00 90.81 98 TRP A O 1
ATOM 769 N N . GLU A 1 99 ? 4.806 -9.550 4.772 1.00 89.19 99 GLU A N 1
ATOM 770 C CA . GLU A 1 99 ? 4.827 -8.141 4.358 1.00 89.19 99 GLU A CA 1
ATOM 771 C C . GLU A 1 99 ? 3.432 -7.518 4.385 1.00 89.19 99 GLU A C 1
ATOM 773 O O . GLU A 1 99 ? 3.250 -6.404 4.876 1.00 89.19 99 GLU A O 1
ATOM 778 N N . MET A 1 100 ? 2.428 -8.267 3.935 1.00 87.94 100 MET A N 1
ATOM 779 C CA . MET A 1 100 ? 1.038 -7.840 3.976 1.00 87.94 100 MET A CA 1
ATOM 780 C C . MET A 1 100 ? 0.552 -7.591 5.407 1.00 87.94 100 MET A C 1
ATOM 782 O O . MET A 1 100 ? -0.009 -6.533 5.698 1.00 87.94 100 MET A O 1
ATOM 786 N N . ALA A 1 101 ? 0.779 -8.552 6.306 1.00 91.94 101 ALA A N 1
ATOM 787 C CA . ALA A 1 101 ? 0.389 -8.423 7.703 1.00 91.94 101 ALA A CA 1
ATOM 788 C C . ALA A 1 101 ? 1.089 -7.227 8.363 1.00 91.94 101 ALA A C 1
ATOM 790 O O . ALA A 1 101 ? 0.453 -6.441 9.065 1.00 91.94 101 ALA A O 1
ATOM 791 N N . ARG A 1 102 ? 2.391 -7.060 8.098 1.00 92.69 102 ARG A N 1
ATOM 792 C CA . ARG A 1 102 ? 3.197 -5.961 8.634 1.00 92.69 102 ARG A CA 1
ATOM 793 C C . ARG A 1 102 ? 2.714 -4.597 8.142 1.00 92.69 102 ARG A C 1
ATOM 795 O O . ARG A 1 102 ? 2.589 -3.686 8.956 1.00 92.69 102 ARG A O 1
ATOM 802 N N . HIS A 1 103 ? 2.439 -4.452 6.846 1.00 90.50 103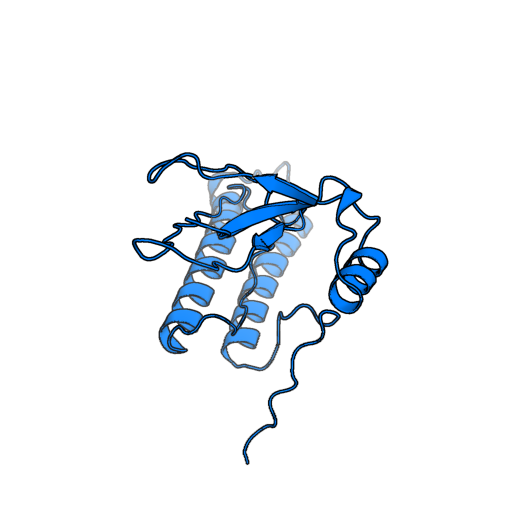 HIS A N 1
ATOM 803 C CA . HIS A 1 103 ? 1.965 -3.198 6.252 1.00 90.50 103 HIS A CA 1
ATOM 804 C C . HIS A 1 103 ? 0.620 -2.761 6.838 1.00 90.50 103 HIS A C 1
ATOM 806 O O . HIS A 1 103 ? 0.490 -1.632 7.308 1.00 90.50 103 HIS A O 1
ATOM 812 N N . GLU A 1 104 ? -0.366 -3.659 6.877 1.00 91.88 104 GLU A N 1
ATOM 813 C CA . GLU A 1 104 ? -1.697 -3.324 7.402 1.00 91.88 104 GLU A CA 1
ATOM 814 C C . GLU A 1 104 ? -1.668 -3.040 8.908 1.00 91.88 104 GLU A C 1
ATOM 816 O O . GLU A 1 104 ? -2.320 -2.097 9.364 1.00 91.88 104 GLU A O 1
ATOM 821 N N . ALA A 1 105 ? -0.854 -3.779 9.671 1.00 94.00 105 ALA A N 1
ATOM 822 C CA . ALA A 1 105 ? -0.628 -3.498 11.087 1.00 94.00 105 ALA A CA 1
ATOM 823 C C . ALA A 1 105 ? 0.013 -2.119 11.301 1.00 94.00 105 ALA A C 1
ATOM 825 O O . ALA A 1 105 ? -0.458 -1.352 12.138 1.00 94.00 105 ALA A O 1
ATOM 826 N N . TRP A 1 106 ? 1.042 -1.772 10.523 1.00 93.19 106 TRP A N 1
ATOM 827 C CA . TRP A 1 106 ? 1.693 -0.461 10.588 1.00 93.19 106 TRP A CA 1
ATOM 828 C C . TRP A 1 106 ? 0.726 0.687 10.260 1.00 93.19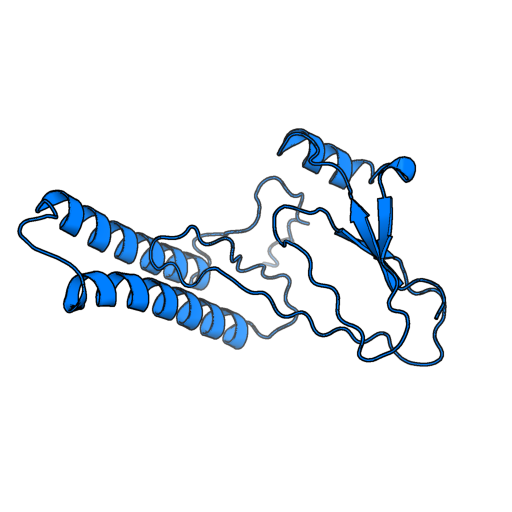 106 TRP A C 1
ATOM 830 O O . TRP A 1 106 ? 0.714 1.708 10.947 1.00 93.19 106 TRP A O 1
ATOM 840 N N . ARG A 1 107 ? -0.142 0.517 9.256 1.00 92.19 107 ARG A N 1
ATOM 841 C CA . ARG A 1 107 ? -1.168 1.514 8.911 1.00 92.19 107 ARG A CA 1
ATOM 842 C C . ARG A 1 107 ? -2.169 1.715 10.048 1.00 92.19 107 ARG A C 1
ATOM 844 O O . ARG A 1 107 ? -2.411 2.856 10.436 1.00 92.19 107 ARG A O 1
ATOM 851 N N . GLN A 1 108 ? -2.719 0.630 10.599 1.00 94.94 108 GLN A N 1
ATOM 852 C CA . GLN A 1 108 ? -3.702 0.738 11.683 1.00 94.94 108 GLN A CA 1
ATOM 853 C C . GLN A 1 108 ? -3.072 1.218 12.990 1.00 94.94 108 GLN A C 1
ATOM 855 O O . GLN A 1 108 ? -3.728 1.921 13.750 1.00 94.94 108 GLN A O 1
ATOM 860 N N . GLN A 1 109 ? -1.790 0.928 13.229 1.00 95.56 109 GLN A N 1
ATOM 861 C CA . GLN A 1 109 ? -1.050 1.526 14.337 1.00 95.56 109 GLN A CA 1
ATOM 862 C C . GLN A 1 109 ? -1.091 3.057 14.266 1.00 95.56 109 GLN A C 1
ATOM 864 O O . GLN A 1 109 ? -1.322 3.691 15.285 1.00 95.56 109 GLN A O 1
ATOM 869 N N . GLY A 1 110 ? -0.923 3.660 13.084 1.00 94.81 110 GLY A N 1
ATOM 870 C CA . GLY A 1 110 ? -1.018 5.115 12.928 1.00 94.81 110 GLY A CA 1
ATOM 871 C C . GLY A 1 110 ? -2.389 5.676 13.322 1.00 94.81 110 GLY A C 1
ATOM 872 O O . GLY A 1 110 ? -2.459 6.704 13.988 1.00 94.81 110 GLY A O 1
ATOM 873 N N . VAL A 1 111 ? -3.469 4.978 12.957 1.00 95.75 111 VAL A N 1
ATOM 874 C CA . VAL A 1 111 ? -4.844 5.371 13.312 1.00 95.75 111 VAL A CA 1
ATOM 875 C C . VAL A 1 111 ? -5.075 5.255 14.817 1.00 95.75 111 VAL A C 1
ATOM 877 O O . VAL A 1 111 ? -5.556 6.193 15.446 1.00 95.75 111 VAL A O 1
ATOM 880 N N . LEU A 1 112 ? -4.695 4.124 15.412 1.00 96.88 112 LEU A N 1
ATOM 881 C CA . LEU A 1 112 ? -4.878 3.889 16.844 1.00 96.88 112 LEU A CA 1
ATOM 882 C C . LEU A 1 112 ? -4.004 4.819 17.692 1.00 96.88 112 LEU A C 1
ATOM 884 O O . LEU A 1 112 ? -4.463 5.311 18.716 1.00 96.88 112 LEU A O 1
ATOM 888 N N . ASN A 1 113 ? -2.785 5.123 17.246 1.00 96.94 113 ASN A N 1
ATOM 889 C CA . ASN A 1 113 ? -1.931 6.106 17.907 1.00 96.94 113 ASN A CA 1
ATOM 890 C C . ASN A 1 113 ? -2.558 7.503 17.884 1.00 96.94 113 ASN A C 1
ATOM 892 O O . ASN A 1 113 ? -2.480 8.198 18.886 1.00 96.94 113 ASN A O 1
ATOM 896 N N . TRP A 1 114 ? -3.216 7.904 16.789 1.00 96.25 114 TRP A N 1
ATOM 897 C CA . TRP A 1 114 ? -3.945 9.175 16.761 1.00 96.25 114 TRP A CA 1
ATOM 898 C C . TRP A 1 114 ? -5.064 9.204 17.811 1.00 96.25 114 TRP A C 1
ATOM 900 O O . TRP A 1 114 ? -5.214 10.196 18.515 1.00 96.25 114 TRP A O 1
ATOM 910 N N . VAL A 1 115 ? -5.805 8.103 17.985 1.00 95.50 115 VAL A N 1
ATOM 911 C CA . VAL A 1 115 ? -6.837 8.013 19.035 1.00 95.50 115 VAL A CA 1
ATOM 912 C C . VAL A 1 115 ? -6.224 8.179 20.429 1.00 95.50 115 VAL A C 1
ATOM 914 O O . VAL A 1 115 ? -6.797 8.869 21.264 1.00 95.50 115 VAL A O 1
ATOM 917 N N . ILE A 1 116 ? -5.064 7.571 20.682 1.00 96.31 116 ILE A N 1
ATOM 918 C CA . ILE A 1 116 ? -4.405 7.603 21.996 1.00 96.31 116 ILE A CA 1
ATOM 919 C C . ILE A 1 116 ? -3.788 8.975 22.295 1.00 96.31 116 ILE A C 1
ATOM 921 O O . ILE A 1 116 ? -3.943 9.477 23.404 1.00 96.31 116 ILE A O 1
ATOM 925 N N . GLU A 1 117 ? -3.074 9.552 21.329 1.00 96.12 117 GLU A N 1
ATOM 926 C CA . GLU A 1 117 ? -2.156 10.672 21.571 1.00 96.12 117 GLU A CA 1
ATOM 927 C C . GLU A 1 117 ? -2.701 12.026 21.092 1.00 96.12 117 GLU A C 1
ATOM 929 O O . GLU A 1 117 ? -2.320 13.061 21.629 1.00 96.12 117 GLU A O 1
ATOM 934 N N . GLU A 1 118 ? -3.582 12.038 20.086 1.00 93.62 118 GLU A N 1
ATOM 935 C CA . GLU A 1 118 ? -3.949 13.259 19.347 1.00 93.62 118 GLU A CA 1
ATOM 936 C C . GLU A 1 118 ? -5.451 13.583 19.382 1.00 93.62 118 GLU A C 1
ATOM 938 O O . GLU A 1 118 ? -5.857 14.676 18.984 1.00 93.62 118 GLU A O 1
ATOM 943 N N . SER A 1 119 ? -6.300 12.646 19.811 1.00 92.31 119 SER A N 1
ATOM 944 C CA . SER A 1 119 ? -7.744 12.875 19.864 1.00 92.31 119 SER A CA 1
ATOM 945 C C . SER A 1 119 ? -8.145 13.766 21.047 1.00 92.31 119 SER A C 1
ATOM 947 O O . SER A 1 119 ? -7.571 13.684 22.132 1.00 92.31 119 SER A O 1
ATOM 949 N N . ASP A 1 120 ? -9.157 14.617 20.846 1.00 92.44 120 ASP A N 1
ATOM 950 C CA . ASP A 1 120 ? -9.732 15.462 21.900 1.00 92.44 120 ASP A CA 1
ATOM 951 C C . ASP A 1 120 ? -11.190 15.043 22.153 1.00 92.44 120 ASP A C 1
ATOM 953 O O . ASP A 1 120 ? -12.026 15.172 21.250 1.00 92.44 120 ASP A O 1
ATOM 957 N N . PRO A 1 121 ? -11.536 14.576 23.369 1.00 88.94 121 PRO A N 1
ATOM 958 C CA . PRO A 1 121 ? -12.899 14.161 23.699 1.00 88.94 121 PRO A CA 1
ATOM 959 C C . PRO A 1 121 ? -13.928 15.300 23.639 1.00 88.94 121 PRO A C 1
ATOM 961 O O . PRO A 1 121 ? -15.123 15.032 23.686 1.00 88.94 121 PRO A O 1
ATOM 964 N N . ASN A 1 122 ? -13.497 16.563 23.548 1.00 93.50 122 ASN A N 1
ATOM 965 C CA . ASN A 1 122 ? -14.388 17.713 23.374 1.00 93.50 122 ASN A CA 1
ATOM 966 C C . ASN A 1 122 ? -14.598 18.101 21.902 1.00 93.50 122 ASN A C 1
ATOM 968 O O . ASN A 1 122 ? -15.390 19.001 21.625 1.00 93.50 122 ASN A O 1
ATOM 972 N N . GLN A 1 123 ? -13.864 17.487 20.969 1.00 91.62 123 GLN A N 1
ATOM 973 C CA . GLN A 1 123 ? -13.926 17.799 19.534 1.00 91.62 123 GLN A CA 1
ATOM 974 C C . GLN A 1 123 ? -14.387 16.624 18.672 1.00 91.62 123 GLN A C 1
ATOM 976 O O . GLN A 1 123 ? -14.707 16.824 17.502 1.00 91.62 123 GLN A O 1
ATOM 981 N N . VAL A 1 124 ? -14.396 15.414 19.228 1.00 90.19 124 VAL A N 1
ATOM 982 C CA . VAL A 1 124 ? -14.753 14.180 18.530 1.00 90.19 124 VAL A CA 1
ATOM 983 C C . VAL A 1 124 ? -15.941 13.552 19.243 1.00 90.19 124 VAL A C 1
ATOM 985 O O . VAL A 1 124 ? -15.891 13.317 20.451 1.00 90.19 124 VAL A O 1
ATOM 988 N N . GLU A 1 125 ? -17.009 13.274 18.501 1.00 94.81 125 GLU A N 1
ATOM 989 C CA . GLU A 1 125 ? -18.208 12.675 19.078 1.00 94.81 125 GLU A CA 1
ATOM 990 C C . GLU A 1 125 ? -17.978 11.183 19.388 1.00 94.81 125 GLU A C 1
ATOM 992 O O . GLU A 1 125 ? -17.194 10.515 18.706 1.00 94.81 125 GLU A O 1
ATOM 997 N N . PRO A 1 126 ? -18.684 10.599 20.375 1.00 95.44 126 PRO A N 1
ATOM 998 C CA . PRO A 1 126 ? -18.549 9.177 20.706 1.00 95.44 126 PRO A CA 1
ATOM 999 C C . PRO A 1 126 ? -18.719 8.233 19.505 1.00 95.44 126 PRO A C 1
ATOM 1001 O O . PRO A 1 126 ? -18.025 7.222 19.401 1.00 95.44 126 PRO A O 1
ATOM 1004 N N . GLU A 1 127 ? -19.615 8.579 18.581 1.00 96.31 127 GLU A N 1
ATOM 1005 C CA . GLU A 1 127 ? -19.871 7.803 17.365 1.00 96.31 127 GLU A CA 1
ATOM 1006 C C . GLU A 1 127 ? -18.683 7.842 16.389 1.00 96.31 127 GLU A C 1
ATOM 1008 O O . GLU A 1 127 ? -18.384 6.848 15.730 1.00 96.31 127 GLU A O 1
ATOM 1013 N N . ASP A 1 128 ? -17.949 8.954 16.323 1.00 95.19 128 ASP A N 1
ATOM 1014 C CA . ASP A 1 128 ? -16.765 9.067 15.467 1.00 95.19 128 ASP A CA 1
ATOM 1015 C C . ASP A 1 128 ? -15.642 8.150 15.963 1.00 95.19 128 ASP A C 1
ATOM 1017 O O . ASP A 1 128 ? -14.994 7.472 15.163 1.00 95.19 128 ASP A O 1
ATOM 1021 N N . PHE A 1 129 ? -15.457 8.047 17.283 1.00 95.25 129 PHE A N 1
ATOM 1022 C CA . PHE A 1 129 ? -14.525 7.081 17.866 1.00 95.25 129 PHE A CA 1
ATOM 1023 C C . PHE A 1 129 ? -14.901 5.638 17.523 1.00 95.25 129 PHE A C 1
ATOM 1025 O O . PHE A 1 129 ? -14.028 4.863 17.125 1.00 95.25 129 PHE A O 1
ATOM 1032 N N . ALA A 1 130 ? -16.184 5.279 17.636 1.00 96.81 130 ALA A N 1
ATOM 1033 C CA . ALA A 1 130 ? -16.663 3.954 17.249 1.00 96.81 130 ALA A CA 1
ATOM 1034 C C . ALA A 1 130 ? -16.364 3.671 15.768 1.00 96.81 130 ALA A C 1
ATOM 1036 O O . ALA A 1 130 ? -15.741 2.659 15.448 1.00 96.81 130 ALA A O 1
ATOM 1037 N N . ASN A 1 131 ? -16.680 4.618 14.880 1.00 96.75 131 ASN A N 1
ATOM 1038 C CA . ASN A 1 131 ? -16.411 4.507 13.446 1.00 96.75 131 ASN A CA 1
ATOM 1039 C C . ASN A 1 131 ? -14.916 4.347 13.120 1.00 96.75 131 ASN A C 1
ATOM 1041 O O . ASN A 1 131 ? -14.555 3.569 12.233 1.00 96.75 131 ASN A O 1
ATOM 1045 N N . ILE A 1 132 ? -14.027 5.048 13.831 1.00 96.00 132 ILE A N 1
ATOM 1046 C CA . ILE A 1 132 ? -12.572 4.917 13.660 1.00 96.00 132 ILE A CA 1
ATOM 1047 C C . ILE A 1 132 ? -12.092 3.512 14.055 1.00 96.00 132 ILE A C 1
ATOM 1049 O O . ILE A 1 132 ? -11.303 2.890 13.329 1.00 96.00 132 ILE A O 1
ATOM 1053 N N . LEU A 1 133 ? -12.563 3.001 15.195 1.00 97.12 133 LEU A N 1
ATOM 1054 C CA . LEU A 1 133 ? -12.194 1.675 15.692 1.00 97.12 133 LEU A CA 1
ATOM 1055 C C . LEU A 1 133 ? -12.741 0.568 14.783 1.00 97.12 133 LEU A C 1
ATOM 1057 O O . LEU A 1 133 ? -11.988 -0.331 14.396 1.00 97.12 133 LEU A O 1
ATOM 1061 N N . ASP A 1 134 ? -14.002 0.675 14.369 1.00 97.94 134 ASP A N 1
ATOM 1062 C CA . ASP A 1 134 ? -14.639 -0.259 13.442 1.00 97.94 134 ASP A CA 1
ATOM 1063 C C . ASP A 1 134 ? -13.959 -0.240 12.072 1.00 97.94 134 ASP A C 1
ATOM 1065 O O . ASP A 1 134 ? -13.677 -1.295 11.498 1.00 97.94 134 ASP A O 1
ATOM 1069 N N . GLY A 1 135 ? -13.608 0.944 11.564 1.00 95.69 135 GLY A N 1
ATOM 1070 C CA . GLY A 1 135 ? -12.842 1.097 10.329 1.00 95.69 135 GLY A CA 1
ATOM 1071 C C . GLY A 1 135 ? -11.482 0.400 10.401 1.00 95.69 135 GLY A C 1
ATOM 1072 O O . GLY A 1 135 ? -11.107 -0.338 9.483 1.00 95.69 135 GLY A O 1
ATOM 1073 N N . SER A 1 136 ? -10.769 0.567 11.518 1.00 96.31 136 SER A N 1
ATOM 1074 C CA . SER A 1 136 ? -9.475 -0.084 11.754 1.00 96.31 136 SER A CA 1
ATOM 1075 C C . SER A 1 136 ? -9.610 -1.608 11.832 1.00 96.31 136 SER A C 1
ATOM 1077 O O . SER A 1 136 ? -8.860 -2.344 11.181 1.00 96.31 136 SER A O 1
ATOM 1079 N N . ALA A 1 137 ? -10.610 -2.099 12.569 1.00 97.44 137 ALA A N 1
ATOM 1080 C CA . ALA A 1 137 ? -10.906 -3.523 12.681 1.00 97.44 137 ALA A CA 1
ATOM 1081 C C . ALA A 1 137 ? -11.269 -4.133 11.319 1.00 97.44 137 ALA A C 1
ATOM 1083 O O . ALA A 1 137 ? -10.717 -5.169 10.941 1.00 97.44 137 ALA A O 1
ATOM 1084 N N . ALA A 1 138 ? -12.129 -3.469 10.544 1.00 95.38 138 ALA A N 1
ATOM 1085 C CA . ALA A 1 138 ? -12.546 -3.924 9.222 1.00 95.38 138 ALA A CA 1
ATOM 1086 C C . ALA A 1 138 ? -11.362 -4.039 8.248 1.00 95.38 138 ALA A C 1
ATOM 1088 O O . ALA A 1 138 ? -11.304 -4.975 7.443 1.00 95.38 138 ALA A O 1
ATOM 1089 N N . ARG A 1 139 ? -10.386 -3.123 8.323 1.00 92.88 139 ARG A N 1
ATOM 1090 C CA . ARG A 1 139 ? -9.152 -3.206 7.525 1.00 92.88 139 ARG A CA 1
ATOM 1091 C C . ARG A 1 139 ? -8.301 -4.418 7.898 1.00 92.88 139 ARG A C 1
ATOM 1093 O O . ARG A 1 139 ? -7.925 -5.184 7.011 1.00 92.88 139 ARG A O 1
ATOM 1100 N N . LEU A 1 140 ? -8.058 -4.640 9.189 1.00 94.94 140 LEU A N 1
ATOM 1101 C CA . LEU A 1 140 ? -7.289 -5.799 9.665 1.00 94.94 140 LEU A CA 1
ATOM 1102 C C . LEU A 1 140 ? -7.985 -7.124 9.335 1.00 94.94 140 LEU A C 1
ATOM 1104 O O . LEU A 1 140 ? -7.339 -8.074 8.894 1.00 94.94 140 LEU A O 1
ATOM 1108 N N . GLN A 1 141 ? -9.308 -7.186 9.489 1.00 95.81 141 GLN A N 1
ATOM 1109 C CA . GLN A 1 141 ? -10.106 -8.357 9.126 1.00 95.81 141 GLN A CA 1
ATOM 1110 C C . GLN A 1 141 ? -10.027 -8.653 7.629 1.00 95.81 141 GLN A C 1
ATOM 1112 O O . GLN A 1 141 ? -9.833 -9.806 7.243 1.00 95.81 141 GLN A O 1
ATOM 1117 N N . ARG A 1 142 ? -10.112 -7.623 6.778 1.00 91.94 142 ARG A N 1
ATOM 1118 C CA . ARG A 1 142 ? -9.934 -7.774 5.328 1.00 91.94 142 ARG A CA 1
ATOM 1119 C C . ARG A 1 142 ? -8.549 -8.320 4.992 1.00 91.94 142 ARG A C 1
ATOM 1121 O O . ARG A 1 142 ? -8.445 -9.225 4.168 1.00 91.94 142 ARG A O 1
ATOM 1128 N N . ALA A 1 143 ? -7.504 -7.805 5.637 1.00 91.44 143 ALA A N 1
ATOM 1129 C CA . ALA A 1 143 ? -6.146 -8.292 5.434 1.00 91.44 143 ALA A CA 1
ATOM 1130 C C . ALA A 1 143 ? -6.015 -9.776 5.818 1.00 91.44 143 ALA A C 1
ATOM 1132 O O . ALA A 1 143 ? -5.503 -10.586 5.046 1.00 91.44 143 ALA A O 1
ATOM 1133 N N . ALA A 1 144 ? -6.563 -10.159 6.973 1.00 94.31 144 ALA A N 1
ATOM 1134 C CA . ALA A 1 144 ? -6.601 -11.550 7.409 1.00 94.31 144 ALA A CA 1
ATOM 1135 C C . ALA A 1 144 ? -7.369 -12.452 6.425 1.00 94.31 144 ALA A C 1
ATOM 1137 O O . ALA A 1 144 ? -6.907 -13.552 6.128 1.00 94.31 144 ALA A O 1
ATOM 1138 N N . ALA A 1 145 ? -8.502 -11.989 5.886 1.00 93.12 145 ALA A N 1
ATOM 1139 C CA . ALA A 1 145 ? -9.277 -12.728 4.888 1.00 93.12 145 ALA A CA 1
ATOM 1140 C C . ALA A 1 145 ? -8.483 -12.956 3.590 1.00 93.12 145 ALA A C 1
ATOM 1142 O O . ALA A 1 145 ? -8.511 -14.052 3.033 1.00 93.12 145 ALA A O 1
ATOM 1143 N N . ILE A 1 146 ? -7.719 -11.963 3.123 1.00 88.56 146 ILE A N 1
ATOM 1144 C CA . ILE A 1 146 ? -6.840 -12.125 1.952 1.00 88.56 146 ILE A CA 1
ATOM 1145 C C . ILE A 1 146 ? -5.738 -13.150 2.231 1.00 88.56 146 ILE A C 1
ATOM 1147 O O . ILE A 1 146 ? -5.524 -14.048 1.419 1.00 88.56 146 ILE A O 1
ATOM 1151 N N . ILE A 1 147 ? -5.086 -13.066 3.395 1.00 89.19 147 ILE A N 1
ATOM 1152 C CA . ILE A 1 147 ? -4.048 -14.021 3.820 1.00 89.19 147 ILE A CA 1
ATOM 1153 C C . ILE A 1 147 ? -4.599 -15.454 3.861 1.00 89.19 147 ILE A C 1
ATOM 1155 O O . ILE A 1 147 ? -3.921 -16.395 3.458 1.00 89.19 147 ILE A O 1
ATOM 1159 N N . ARG A 1 148 ? -5.849 -15.629 4.302 1.00 92.00 148 ARG A N 1
ATOM 1160 C CA . ARG A 1 148 ? -6.546 -16.927 4.319 1.00 92.00 148 ARG A CA 1
ATOM 1161 C C . ARG A 1 148 ? -7.101 -17.350 2.959 1.00 92.00 148 ARG A C 1
ATOM 1163 O O . ARG A 1 148 ? -7.715 -18.409 2.864 1.00 92.00 148 ARG A O 1
ATOM 1170 N N . ASN A 1 149 ? -6.885 -16.561 1.907 1.00 87.31 149 ASN A N 1
ATOM 1171 C CA . ASN A 1 149 ? -7.445 -16.774 0.572 1.00 87.31 149 ASN A CA 1
ATOM 1172 C C . ASN A 1 149 ? -8.989 -16.773 0.524 1.00 87.31 149 ASN A C 1
ATOM 1174 O O . ASN A 1 149 ? -9.584 -17.354 -0.384 1.00 87.31 149 ASN A O 1
ATOM 1178 N N . GLU A 1 150 ? -9.643 -16.108 1.477 1.00 90.56 150 GLU A N 1
ATOM 1179 C CA . GLU A 1 150 ? -11.101 -15.920 1.546 1.00 90.56 150 GLU A CA 1
ATOM 1180 C C . GLU A 1 150 ? -11.561 -14.721 0.697 1.00 90.56 150 GLU A C 1
ATOM 1182 O O . GLU A 1 150 ? -12.720 -14.645 0.287 1.00 90.56 150 GLU A O 1
ATOM 1187 N N . TYR A 1 151 ? -10.645 -13.792 0.409 1.00 84.69 151 TYR A N 1
ATOM 1188 C CA . TYR A 1 151 ? -10.871 -12.598 -0.402 1.00 84.69 151 TYR A CA 1
ATOM 1189 C C . TYR A 1 151 ? -9.698 -12.365 -1.365 1.00 84.69 151 TYR A C 1
ATOM 1191 O O . TYR A 1 151 ? -8.555 -12.698 -1.055 1.00 84.69 151 TYR A O 1
ATOM 1199 N N . ASP A 1 152 ? -9.978 -11.783 -2.531 1.00 81.44 152 ASP A N 1
ATOM 1200 C CA . ASP A 1 152 ? -8.975 -11.383 -3.523 1.00 81.44 152 ASP A CA 1
ATOM 1201 C C . ASP A 1 152 ? -9.078 -9.872 -3.751 1.00 81.44 152 ASP A C 1
ATOM 1203 O O . ASP A 1 152 ? -10.149 -9.347 -4.072 1.00 81.44 152 ASP A O 1
ATOM 1207 N N . ASP A 1 153 ? -7.974 -9.158 -3.550 1.00 78.56 153 ASP A N 1
ATOM 1208 C CA . ASP A 1 153 ? -7.900 -7.713 -3.732 1.00 78.56 153 ASP A CA 1
ATOM 1209 C C . ASP A 1 153 ? -7.452 -7.303 -5.142 1.00 78.56 153 ASP A C 1
ATOM 1211 O O . ASP A 1 153 ? -7.283 -6.102 -5.400 1.00 78.56 153 ASP A O 1
ATOM 1215 N N . ALA A 1 154 ? -7.315 -8.268 -6.059 1.00 72.69 154 ALA A N 1
ATOM 1216 C CA . ALA A 1 154 ? -7.057 -8.026 -7.465 1.00 72.69 154 ALA A CA 1
ATOM 1217 C C . ALA A 1 154 ? -8.078 -7.054 -8.071 1.00 72.69 154 ALA A C 1
ATOM 1219 O O . ALA A 1 154 ? -9.259 -6.990 -7.715 1.00 72.69 154 ALA A O 1
ATOM 1220 N N . VAL A 1 155 ? -7.619 -6.290 -9.062 1.00 67.00 155 VAL A N 1
ATOM 1221 C CA . VAL A 1 155 ? -8.481 -5.372 -9.801 1.00 67.00 155 VAL A CA 1
ATOM 1222 C C . VAL A 1 155 ? -9.444 -6.199 -10.654 1.00 67.00 155 VAL A C 1
ATOM 1224 O O . VAL A 1 155 ? -9.099 -6.607 -11.756 1.00 67.00 155 VAL A O 1
ATOM 1227 N N . GLY A 1 156 ? -10.663 -6.434 -10.156 1.00 59.16 156 GLY A N 1
ATOM 1228 C CA . GLY A 1 156 ? -11.630 -7.380 -10.742 1.00 59.16 156 GLY A CA 1
ATOM 1229 C C . GLY A 1 156 ? -12.080 -7.102 -12.185 1.00 59.16 156 GLY A C 1
ATOM 1230 O O . GLY A 1 156 ? -12.790 -7.910 -12.774 1.00 59.16 156 GLY A O 1
ATOM 1231 N N . TRP A 1 157 ? -11.683 -5.968 -12.767 1.00 59.41 157 TRP A N 1
ATOM 1232 C CA . TRP A 1 157 ? -11.922 -5.626 -14.171 1.00 59.41 157 TRP A CA 1
ATOM 1233 C C . TRP A 1 157 ? -10.667 -5.701 -15.049 1.00 59.41 157 TRP A C 1
ATOM 1235 O O . TRP A 1 157 ? -10.793 -5.661 -16.269 1.00 59.41 157 TRP A O 1
ATOM 1245 N N . VAL A 1 158 ? -9.467 -5.824 -14.478 1.00 58.50 158 VAL A N 1
ATOM 1246 C CA . VAL A 1 158 ? -8.270 -6.146 -15.259 1.00 58.50 158 VAL A CA 1
ATOM 1247 C C . VAL A 1 158 ? -8.328 -7.646 -15.548 1.00 58.50 158 VAL A C 1
ATOM 1249 O O . VAL A 1 158 ? -8.408 -8.435 -14.606 1.00 58.50 158 VAL A O 1
ATOM 1252 N N . PRO A 1 159 ? -8.338 -8.074 -16.822 1.00 51.09 159 PRO A N 1
ATOM 1253 C CA . PRO A 1 159 ? -8.420 -9.488 -17.150 1.00 51.09 159 PRO A CA 1
ATOM 1254 C C . PRO A 1 159 ? -7.168 -10.217 -16.643 1.00 51.09 159 PRO A C 1
ATOM 1256 O O . PRO A 1 159 ? -6.111 -10.171 -17.264 1.00 51.09 159 PRO A O 1
ATOM 1259 N N . GLY A 1 160 ? -7.289 -10.899 -15.506 1.00 50.34 160 GLY A N 1
ATOM 1260 C CA . GLY A 1 160 ? -6.323 -11.898 -15.065 1.00 50.34 160 GLY A CA 1
ATOM 1261 C C . GLY A 1 160 ? -6.534 -13.200 -15.835 1.00 50.34 160 GLY A C 1
ATOM 1262 O O . GLY A 1 160 ? -7.674 -13.605 -16.090 1.00 50.34 160 GLY A O 1
ATOM 1263 N N . LYS A 1 161 ? -5.448 -13.900 -16.186 1.00 43.53 161 LYS A N 1
ATOM 1264 C CA . LYS A 1 161 ? -5.553 -15.329 -16.503 1.00 43.53 161 LYS A CA 1
ATOM 1265 C C . LYS A 1 161 ? -6.154 -15.996 -15.267 1.00 43.53 161 LYS A C 1
ATOM 1267 O O . LYS A 1 161 ? -5.507 -16.036 -14.228 1.00 43.53 161 LYS A O 1
ATOM 1272 N N . LYS A 1 162 ? -7.383 -16.510 -15.369 1.00 39.38 162 LYS A N 1
ATOM 1273 C CA . LYS A 1 162 ? -7.905 -17.465 -14.389 1.00 39.38 162 LYS A CA 1
ATOM 1274 C C . LYS A 1 162 ? -6.955 -18.658 -14.406 1.00 39.38 162 LYS A C 1
ATOM 1276 O O . LYS A 1 162 ? -7.024 -19.471 -15.330 1.00 39.38 162 LYS A O 1
ATOM 1281 N N . GLU A 1 163 ? -6.035 -18.743 -13.454 1.00 42.25 163 GLU A N 1
ATOM 1282 C CA . GLU A 1 163 ? -5.284 -19.975 -13.269 1.00 42.25 163 GLU A CA 1
ATOM 1283 C C . GLU A 1 163 ? -6.289 -21.076 -12.938 1.00 42.25 163 GLU A C 1
ATOM 1285 O O . GLU A 1 163 ? -7.153 -20.943 -12.065 1.00 42.25 163 GLU A O 1
ATOM 1290 N N . LYS A 1 164 ? -6.243 -22.144 -13.738 1.00 38.97 164 LYS A N 1
ATOM 1291 C CA . LYS A 1 164 ? -7.009 -23.356 -13.478 1.00 38.97 164 LYS A CA 1
ATOM 1292 C C . LYS A 1 164 ? -6.596 -23.836 -12.092 1.00 38.97 164 LYS A C 1
ATOM 1294 O O . LYS A 1 164 ? -5.430 -24.159 -11.900 1.00 38.97 164 LYS A O 1
ATOM 1299 N N . LYS A 1 165 ? -7.553 -23.926 -11.165 1.00 34.78 165 LYS A N 1
ATOM 1300 C CA . LYS A 1 165 ? -7.377 -24.706 -9.936 1.00 34.78 165 LYS A CA 1
ATOM 1301 C C . LYS A 1 165 ? -6.912 -26.106 -10.353 1.00 34.78 165 LYS A C 1
ATOM 1303 O O . LYS A 1 165 ? -7.694 -26.832 -10.973 1.00 34.78 165 LYS A O 1
ATOM 1308 N N . SER A 1 166 ? -5.651 -26.457 -10.098 1.00 41.91 166 SER A N 1
ATOM 1309 C CA . SER A 1 166 ? -5.253 -27.860 -10.152 1.00 41.91 166 SER A CA 1
ATOM 1310 C C . SER A 1 166 ? -5.967 -28.559 -9.001 1.00 41.91 166 SER A C 1
ATOM 1312 O O . SER A 1 166 ? -5.949 -28.069 -7.872 1.00 41.91 166 SER A O 1
ATOM 1314 N N . LYS A 1 167 ? -6.677 -29.631 -9.341 1.00 39.38 167 LYS A N 1
ATOM 1315 C CA . LYS A 1 167 ? -7.242 -30.566 -8.372 1.00 39.38 167 LYS A CA 1
ATOM 1316 C C . LYS A 1 167 ? -6.132 -31.293 -7.630 1.00 39.38 167 LYS A C 1
ATOM 1318 O O . LYS A 1 167 ? -5.074 -31.500 -8.267 1.00 39.38 167 LYS A O 1
#

pLDDT: mean 82.3, std 13.85, range [34.78, 97.94]

Radius of gyration: 20.53 Å; chains: 1; bounding box: 46×48×54 Å

Sequence (167 aa):
MVGGELQVLQKNLGGKEATLKMCQNGVPEKYVENQSYQNAGYGILAQGSKIFHKVSPVMSANKDRISYVISFARADAFGEDHTRTLKYCKDHENVIVWEMARHEAWRQQGVLNWVIEESDPNQVEPEDFANILDGSAARLQRAAAIIRNEYDDAVGWVPGKKEKKSK